Protein AF-A0A7G5GYI4-F1 (afdb_monomer_lite)

Structure (mmCIF, N/CA/C/O backbone):
data_AF-A0A7G5GYI4-F1
#
_entry.id   AF-A0A7G5GYI4-F1
#
loop_
_atom_site.group_PDB
_atom_site.id
_atom_site.type_symbol
_atom_site.label_atom_id
_atom_site.label_alt_id
_atom_site.label_comp_id
_atom_site.label_asym_id
_atom_site.label_entity_id
_atom_site.label_seq_id
_atom_site.pdbx_PDB_ins_code
_atom_site.Cartn_x
_atom_site.Cartn_y
_atom_site.Cartn_z
_atom_site.occupancy
_atom_site.B_iso_or_equiv
_atom_site.auth_seq_id
_atom_site.auth_comp_id
_atom_site.auth_asym_id
_atom_site.auth_atom_id
_atom_site.pdbx_PDB_model_num
ATOM 1 N N . MET A 1 1 ? 13.236 2.019 -34.590 1.00 61.53 1 MET A N 1
ATOM 2 C CA . MET A 1 1 ? 13.587 2.088 -33.157 1.00 61.53 1 MET A CA 1
ATOM 3 C C . MET A 1 1 ? 14.753 1.147 -32.918 1.00 61.53 1 MET A C 1
ATOM 5 O O . MET A 1 1 ? 14.650 -0.013 -33.295 1.00 61.53 1 MET A O 1
ATOM 9 N N . GLY A 1 2 ? 15.881 1.668 -32.429 1.00 81.50 2 GLY A N 1
ATOM 10 C CA . GLY A 1 2 ? 17.090 0.883 -32.149 1.00 81.50 2 GLY A CA 1
ATOM 11 C C . GLY A 1 2 ? 17.041 0.221 -30.770 1.00 81.50 2 GLY A C 1
ATOM 12 O O . GLY A 1 2 ? 16.272 0.642 -29.907 1.00 81.50 2 GLY A O 1
ATOM 13 N N . ILE A 1 3 ? 17.876 -0.801 -30.559 1.00 80.56 3 ILE A N 1
ATOM 14 C CA . ILE A 1 3 ? 17.931 -1.596 -29.316 1.00 80.56 3 ILE A CA 1
ATOM 15 C C . ILE A 1 3 ? 18.180 -0.708 -28.081 1.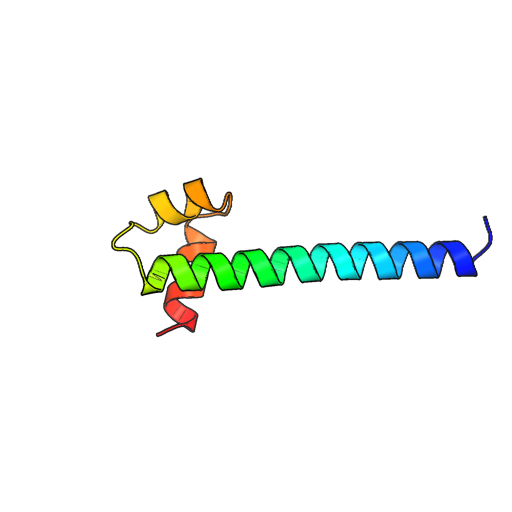00 80.56 3 ILE A C 1
ATOM 17 O O . ILE A 1 3 ? 17.630 -0.964 -27.015 1.00 80.56 3 ILE A O 1
ATOM 21 N N . GLU A 1 4 ? 18.935 0.380 -28.230 1.00 75.81 4 GLU A N 1
ATOM 22 C CA . GLU A 1 4 ? 19.232 1.321 -27.142 1.00 75.81 4 GLU A CA 1
ATOM 23 C C . GLU A 1 4 ? 17.993 2.079 -26.646 1.00 75.81 4 GLU A C 1
ATOM 25 O O . GLU A 1 4 ? 17.783 2.183 -25.439 1.00 75.81 4 GLU A O 1
ATOM 30 N N . GLN A 1 5 ? 17.129 2.551 -27.555 1.00 76.44 5 GLN A N 1
ATOM 31 C CA . GLN A 1 5 ? 15.874 3.221 -27.182 1.00 76.44 5 GLN A CA 1
ATOM 32 C C . GLN A 1 5 ? 14.940 2.254 -26.449 1.00 76.44 5 GLN A C 1
ATOM 34 O O . GLN A 1 5 ? 14.376 2.607 -25.418 1.00 76.44 5 GLN A O 1
ATOM 39 N N . PHE A 1 6 ? 14.873 1.003 -26.912 1.00 75.88 6 PHE A N 1
ATOM 40 C CA . PHE A 1 6 ? 14.078 -0.042 -26.269 1.00 75.88 6 PHE A CA 1
ATOM 41 C C . PHE A 1 6 ? 14.554 -0.357 -24.838 1.00 75.88 6 PHE A C 1
ATOM 43 O O . PHE A 1 6 ? 13.738 -0.521 -23.929 1.00 75.88 6 PHE A O 1
ATOM 50 N N . LEU A 1 7 ? 15.872 -0.415 -24.608 1.00 74.69 7 LEU A N 1
ATOM 51 C CA . LEU A 1 7 ? 16.441 -0.634 -23.273 1.00 74.69 7 LEU A CA 1
ATOM 52 C C . LEU A 1 7 ? 16.168 0.548 -22.328 1.00 74.69 7 LEU A C 1
ATOM 54 O O . LEU A 1 7 ? 15.816 0.330 -21.168 1.00 74.69 7 LEU A O 1
ATOM 58 N N . LEU A 1 8 ? 16.273 1.782 -22.829 1.00 75.38 8 LEU A N 1
ATOM 59 C CA . LEU A 1 8 ? 15.955 3.003 -22.082 1.00 75.38 8 LEU A CA 1
ATOM 60 C C . LEU A 1 8 ? 14.474 3.077 -21.690 1.00 75.38 8 LEU A C 1
ATOM 62 O O . LEU A 1 8 ? 14.162 3.336 -20.528 1.00 75.38 8 LEU A O 1
ATOM 66 N N . GLU A 1 9 ? 13.558 2.802 -22.620 1.00 79.69 9 GLU A N 1
ATOM 67 C CA . GLU A 1 9 ? 12.116 2.785 -22.348 1.00 79.69 9 GLU A CA 1
ATOM 68 C C . GLU A 1 9 ? 11.740 1.709 -21.323 1.00 79.69 9 GLU A C 1
ATOM 70 O O . GLU A 1 9 ? 10.925 1.951 -20.428 1.00 79.69 9 GLU A O 1
ATOM 75 N N . ARG A 1 10 ? 12.361 0.526 -21.410 1.00 77.50 10 ARG A N 1
ATOM 76 C CA . ARG A 1 10 ? 12.158 -0.549 -20.433 1.00 77.50 10 ARG A CA 1
ATOM 77 C C . ARG A 1 10 ? 12.627 -0.137 -19.038 1.00 77.50 10 ARG A C 1
ATOM 79 O O . ARG A 1 10 ? 11.885 -0.337 -18.078 1.00 77.50 10 ARG A O 1
ATOM 86 N N . ALA A 1 11 ? 13.820 0.445 -18.925 1.00 74.50 11 ALA A N 1
ATOM 87 C CA . ALA A 1 11 ? 14.361 0.899 -17.647 1.00 74.50 11 ALA A CA 1
ATOM 88 C C . ALA A 1 11 ? 13.498 2.008 -17.021 1.00 74.50 11 ALA A C 1
ATOM 90 O O . ALA A 1 11 ? 13.228 1.973 -15.821 1.00 74.50 11 ALA A O 1
ATOM 91 N N . GLN A 1 12 ? 13.004 2.952 -17.830 1.00 77.50 12 GLN A N 1
ATOM 92 C CA . GLN A 1 12 ? 12.099 4.003 -17.356 1.00 77.50 12 GLN A CA 1
ATOM 93 C C . GLN A 1 12 ? 10.777 3.434 -16.836 1.00 77.50 12 GLN A C 1
ATOM 95 O O . GLN A 1 12 ? 10.364 3.790 -15.735 1.00 77.50 12 GLN A O 1
ATOM 100 N N . LYS A 1 13 ? 10.136 2.517 -17.575 1.00 77.81 13 LYS A N 1
ATOM 101 C CA . LYS A 1 13 ? 8.890 1.871 -17.125 1.00 77.81 13 LYS A CA 1
ATOM 102 C C . LYS A 1 13 ? 9.079 1.133 -15.802 1.00 77.81 13 LYS A C 1
ATOM 104 O O . LYS A 1 13 ? 8.312 1.363 -14.874 1.00 77.81 13 LYS A O 1
ATOM 109 N N . GLN A 1 14 ? 10.149 0.347 -15.683 1.00 75.88 14 GLN A N 1
ATOM 110 C CA . GLN A 1 14 ? 10.473 -0.364 -14.443 1.00 75.88 14 GLN A CA 1
ATOM 111 C C . GLN A 1 14 ? 10.744 0.592 -13.273 1.00 75.88 14 GLN A C 1
ATOM 113 O O . GLN A 1 14 ? 10.320 0.331 -12.149 1.00 75.88 14 GLN A O 1
ATOM 118 N N . GLY A 1 15 ? 11.429 1.712 -13.526 1.00 71.31 15 GLY A N 1
ATOM 119 C CA . GLY A 1 15 ? 11.666 2.745 -12.518 1.00 71.31 15 GLY A CA 1
ATOM 120 C C . GLY A 1 15 ? 10.373 3.404 -12.034 1.00 71.31 15 GLY A C 1
ATOM 121 O O . GLY A 1 15 ? 10.193 3.589 -10.831 1.00 71.31 15 GLY A O 1
ATOM 122 N N . ILE A 1 16 ? 9.450 3.704 -12.953 1.00 78.56 16 ILE A N 1
ATOM 123 C CA . ILE A 1 16 ? 8.134 4.272 -12.632 1.00 78.56 16 ILE A CA 1
ATOM 124 C C . ILE A 1 16 ? 7.304 3.277 -11.814 1.00 78.56 16 ILE A C 1
ATOM 126 O O . ILE A 1 16 ? 6.785 3.648 -10.764 1.00 78.56 16 ILE A O 1
ATOM 130 N N . GLU A 1 17 ? 7.222 2.014 -12.240 1.00 77.81 17 GLU A N 1
ATOM 131 C CA . GLU A 1 17 ? 6.494 0.963 -11.515 1.00 77.81 17 GLU A CA 1
ATOM 132 C C . GLU A 1 17 ? 7.051 0.764 -10.101 1.00 77.81 17 GLU A C 1
ATOM 134 O O . GLU A 1 17 ? 6.294 0.717 -9.129 1.00 77.81 17 GLU A O 1
ATOM 139 N N . LYS A 1 18 ? 8.381 0.721 -9.962 1.00 78.88 18 LYS A N 1
ATOM 140 C CA . LYS A 1 18 ? 9.038 0.613 -8.657 1.00 78.88 18 LYS A CA 1
ATOM 141 C C . LYS A 1 18 ? 8.719 1.813 -7.762 1.00 78.88 18 LYS A C 1
ATOM 143 O O . LYS A 1 18 ? 8.347 1.623 -6.608 1.00 78.88 18 LYS A O 1
ATOM 148 N N . GLY A 1 19 ? 8.803 3.029 -8.299 1.00 78.12 19 GLY A N 1
ATOM 149 C CA . GLY A 1 19 ? 8.506 4.252 -7.552 1.00 78.12 19 GLY A CA 1
ATOM 150 C C . GLY A 1 19 ? 7.042 4.358 -7.116 1.00 78.12 19 GLY A C 1
ATOM 151 O O . GLY A 1 19 ? 6.764 4.838 -6.017 1.00 78.12 19 GLY A O 1
ATOM 152 N N . ILE A 1 20 ? 6.100 3.885 -7.939 1.00 82.56 20 ILE A N 1
ATOM 153 C CA . ILE A 1 20 ? 4.681 3.795 -7.566 1.00 82.56 20 ILE A CA 1
ATOM 154 C C . ILE A 1 20 ? 4.512 2.815 -6.402 1.00 82.56 20 ILE A C 1
ATOM 156 O O . ILE A 1 20 ? 3.908 3.176 -5.397 1.00 82.56 20 ILE A O 1
ATOM 160 N N . ASN A 1 21 ? 5.106 1.622 -6.490 1.00 84.50 21 ASN A N 1
ATOM 161 C CA . ASN A 1 21 ? 5.003 0.610 -5.436 1.00 84.50 21 ASN A CA 1
ATOM 162 C C . ASN A 1 21 ? 5.600 1.084 -4.102 1.00 84.50 21 ASN A C 1
ATOM 164 O O . ASN A 1 21 ? 4.991 0.883 -3.052 1.00 84.50 21 ASN A O 1
ATOM 168 N N . GLU A 1 22 ? 6.757 1.752 -4.131 1.00 87.81 22 GLU A N 1
ATOM 169 C CA . GLU A 1 22 ? 7.394 2.310 -2.930 1.00 87.81 22 GLU A CA 1
ATOM 170 C C . GLU A 1 22 ? 6.531 3.398 -2.276 1.00 87.81 22 GLU A C 1
ATOM 172 O O . GLU A 1 22 ? 6.349 3.390 -1.057 1.00 87.81 22 GLU A O 1
ATOM 177 N N . LYS A 1 23 ? 5.942 4.302 -3.072 1.00 87.88 23 LYS A N 1
ATOM 178 C CA . LYS A 1 23 ? 5.021 5.327 -2.556 1.00 87.88 23 LYS A CA 1
ATOM 179 C C . LYS A 1 23 ? 3.751 4.717 -1.978 1.00 87.88 23 LYS A C 1
ATOM 181 O O . LYS A 1 23 ? 3.320 5.141 -0.911 1.00 87.88 23 LYS A O 1
ATOM 186 N N . THR A 1 24 ? 3.178 3.719 -2.647 1.00 89.81 24 THR A N 1
ATOM 187 C CA . THR A 1 24 ? 1.999 2.987 -2.167 1.00 89.81 24 THR A CA 1
ATOM 188 C C . THR A 1 24 ? 2.278 2.317 -0.824 1.00 89.81 24 THR A C 1
ATOM 190 O O . THR A 1 24 ? 1.472 2.432 0.100 1.00 89.81 24 THR A O 1
ATOM 193 N N . LEU A 1 25 ? 3.440 1.672 -0.677 1.00 90.75 25 LEU A N 1
ATOM 194 C CA . LEU A 1 25 ? 3.860 1.056 0.580 1.00 90.75 25 LEU A CA 1
ATOM 195 C C . LEU A 1 25 ? 4.028 2.098 1.692 1.00 90.75 25 LEU A C 1
ATOM 197 O O . LEU A 1 25 ? 3.433 1.947 2.757 1.00 90.75 25 LEU A O 1
ATOM 201 N N . ALA A 1 26 ? 4.791 3.164 1.437 1.00 91.12 26 ALA A N 1
ATOM 202 C CA . ALA A 1 26 ? 5.036 4.218 2.419 1.00 91.12 26 ALA A CA 1
ATOM 203 C C . ALA A 1 26 ? 3.728 4.886 2.866 1.00 91.12 26 ALA A C 1
ATOM 205 O O . ALA A 1 26 ? 3.496 5.066 4.058 1.00 91.12 26 ALA A O 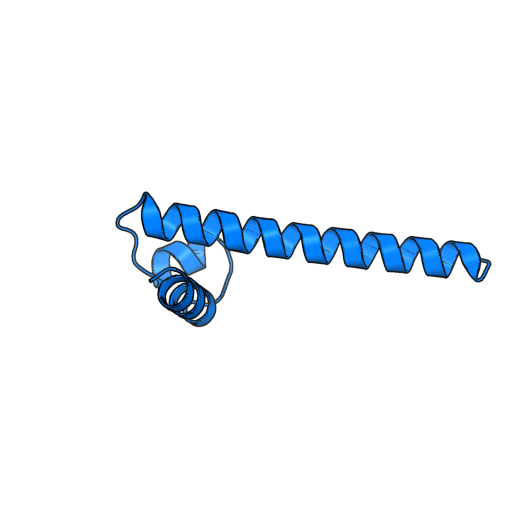1
ATOM 206 N N . PHE A 1 27 ? 2.835 5.181 1.921 1.00 92.81 27 PHE A N 1
ATOM 207 C CA . PHE A 1 27 ? 1.538 5.775 2.220 1.00 92.81 27 PHE A CA 1
ATOM 208 C C . PHE A 1 27 ? 0.644 4.829 3.037 1.00 92.81 27 PHE A C 1
ATOM 210 O O . PHE A 1 27 ? 0.047 5.253 4.025 1.00 92.81 27 PHE A O 1
ATOM 217 N N . THR A 1 28 ? 0.618 3.534 2.700 1.00 92.00 28 THR A N 1
ATOM 218 C CA . THR A 1 28 ? -0.097 2.510 3.486 1.00 92.00 28 THR A CA 1
ATOM 219 C C . THR A 1 28 ? 0.443 2.437 4.919 1.00 92.00 28 THR A C 1
ATOM 221 O O . THR A 1 28 ? -0.335 2.401 5.869 1.00 92.00 28 THR A O 1
ATOM 224 N N . GLN A 1 29 ? 1.768 2.476 5.098 1.00 92.19 29 GLN A N 1
ATOM 225 C CA . GLN A 1 29 ? 2.407 2.489 6.419 1.00 92.19 29 GLN A CA 1
ATOM 226 C C . GLN A 1 29 ? 2.053 3.741 7.230 1.00 92.19 29 GLN A C 1
ATOM 228 O O . GLN A 1 29 ? 1.773 3.627 8.423 1.00 92.19 29 GLN A O 1
ATOM 233 N N . THR A 1 30 ? 2.036 4.919 6.600 1.00 93.38 30 THR A N 1
ATOM 234 C CA . THR A 1 30 ? 1.603 6.168 7.241 1.00 93.38 30 THR A CA 1
ATOM 235 C C . THR A 1 30 ? 0.162 6.057 7.724 1.00 93.38 30 THR A C 1
ATOM 237 O O . THR A 1 30 ? -0.109 6.351 8.883 1.00 93.38 30 THR A O 1
ATOM 240 N N . LEU A 1 31 ? -0.752 5.553 6.888 1.00 91.62 31 LEU A N 1
ATOM 241 C CA . LEU A 1 31 ? -2.154 5.382 7.275 1.00 91.62 31 LEU A CA 1
ATOM 242 C C . LEU A 1 31 ? -2.316 4.414 8.452 1.00 91.62 31 LEU A C 1
ATOM 244 O O . LEU A 1 31 ? -3.053 4.721 9.384 1.00 91.62 31 LEU A O 1
ATOM 248 N N . ILE A 1 32 ? -1.589 3.293 8.459 1.00 91.00 32 ILE A N 1
ATOM 249 C CA . ILE A 1 32 ? -1.609 2.330 9.575 1.00 91.00 32 ILE A CA 1
ATOM 250 C C . ILE A 1 32 ? -1.118 2.968 10.887 1.00 91.00 32 ILE A C 1
ATOM 252 O O . ILE A 1 32 ? -1.602 2.606 11.957 1.00 91.00 32 ILE A O 1
ATOM 256 N N . ARG A 1 33 ? -0.145 3.887 10.827 1.00 89.62 33 ARG A N 1
ATOM 257 C CA . ARG A 1 33 ? 0.468 4.506 12.016 1.00 89.62 33 ARG A CA 1
ATOM 258 C C . ARG A 1 33 ? -0.287 5.724 12.535 1.00 89.62 33 ARG A C 1
ATOM 260 O O . ARG A 1 33 ? -0.355 5.918 13.744 1.00 89.62 33 ARG A O 1
ATOM 267 N N . GLU A 1 34 ? -0.789 6.562 11.637 1.00 91.94 34 GLU A N 1
ATOM 268 C CA . GLU A 1 34 ? 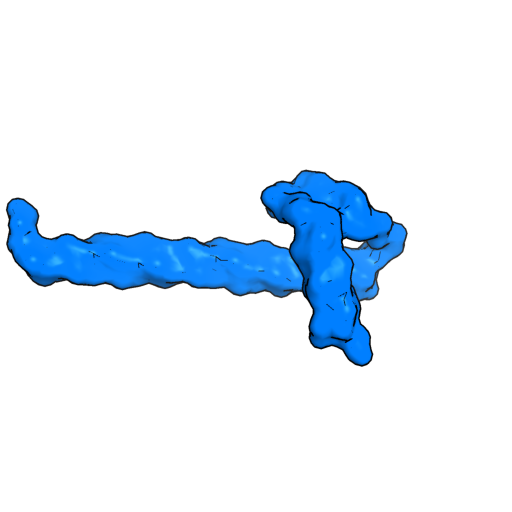-1.314 7.890 11.977 1.00 91.94 34 GLU A CA 1
ATOM 269 C C . GLU A 1 34 ? -2.843 7.939 12.041 1.00 91.94 34 GLU A C 1
ATOM 271 O O . GLU A 1 34 ? -3.405 8.911 12.543 1.00 91.94 34 GLU A O 1
ATOM 276 N N . THR A 1 35 ? -3.534 6.903 11.558 1.00 91.94 35 THR A N 1
ATOM 277 C CA . THR A 1 35 ? -5.001 6.856 11.538 1.00 91.94 35 THR A CA 1
ATOM 278 C C . THR A 1 35 ? -5.536 5.648 12.300 1.00 91.94 35 THR A C 1
ATOM 280 O O . THR A 1 35 ? -4.854 4.642 12.465 1.00 91.94 35 THR A O 1
ATOM 283 N N . ALA A 1 36 ? -6.791 5.735 12.746 1.00 91.12 36 ALA A N 1
ATOM 284 C CA . ALA A 1 36 ? -7.517 4.621 13.360 1.00 91.12 36 ALA A CA 1
ATOM 285 C C . ALA A 1 36 ? -8.338 3.814 12.333 1.00 91.12 36 ALA A C 1
ATOM 287 O O . ALA A 1 36 ? -9.284 3.122 12.709 1.00 91.12 36 ALA A O 1
ATOM 288 N N . PHE A 1 37 ? -8.023 3.941 11.039 1.00 92.75 37 PHE A N 1
ATOM 289 C CA . PHE A 1 37 ? -8.757 3.259 9.979 1.00 92.75 37 PHE A CA 1
ATOM 290 C C . PHE A 1 37 ? -8.562 1.744 10.031 1.00 92.75 37 PHE A C 1
ATOM 292 O O . PHE A 1 37 ? -7.496 1.219 10.359 1.00 92.75 37 PHE A O 1
ATOM 299 N N . THR A 1 38 ? -9.623 1.036 9.666 1.00 93.06 38 THR A N 1
ATOM 300 C CA . THR A 1 38 ? -9.607 -0.411 9.458 1.00 93.06 38 THR A CA 1
ATOM 301 C C . THR A 1 38 ? -8.830 -0.768 8.189 1.00 93.06 38 THR A C 1
ATOM 303 O O . THR A 1 38 ? -8.684 0.050 7.277 1.00 93.06 38 THR A O 1
ATOM 306 N N . ALA A 1 39 ? -8.347 -2.010 8.090 1.00 90.25 39 ALA A N 1
ATOM 307 C CA . ALA A 1 39 ? -7.610 -2.465 6.910 1.00 90.25 39 ALA A CA 1
ATOM 308 C C . ALA A 1 39 ? -8.432 -2.325 5.612 1.00 90.25 39 ALA A C 1
ATOM 310 O O . ALA A 1 39 ? -7.883 -1.935 4.583 1.00 90.25 39 ALA A O 1
ATOM 311 N N . ASP A 1 40 ? -9.751 -2.544 5.671 1.00 94.31 40 ASP A N 1
ATOM 312 C CA . ASP A 1 40 ? -10.685 -2.324 4.559 1.00 94.31 40 ASP A CA 1
ATOM 313 C C . ASP A 1 40 ? -10.795 -0.855 4.123 1.00 94.31 40 ASP A C 1
ATOM 315 O O . ASP A 1 40 ? -10.938 -0.549 2.937 1.00 94.31 40 ASP A O 1
ATOM 319 N N . GLU A 1 41 ? -10.751 0.090 5.061 1.00 93.94 41 GLU A N 1
ATOM 320 C CA . GLU A 1 41 ? -10.764 1.524 4.747 1.00 93.94 41 GLU A CA 1
ATOM 321 C C . GLU A 1 41 ? -9.454 1.961 4.100 1.00 93.94 41 GLU A C 1
ATOM 323 O O . GLU A 1 41 ? -9.479 2.621 3.061 1.00 93.94 41 GLU A O 1
ATOM 328 N N . ILE A 1 42 ? -8.320 1.524 4.651 1.00 92.56 42 ILE A N 1
ATOM 329 C CA . ILE A 1 42 ? -6.996 1.810 4.091 1.00 92.56 42 ILE A CA 1
ATOM 330 C C . ILE A 1 42 ? -6.874 1.212 2.683 1.00 92.56 42 ILE A C 1
ATOM 332 O O . ILE A 1 42 ? -6.465 1.905 1.754 1.00 92.56 42 ILE A O 1
ATOM 336 N N . ALA A 1 43 ? -7.304 -0.036 2.488 1.00 92.81 43 ALA A N 1
ATOM 337 C CA . ALA A 1 43 ? -7.302 -0.702 1.187 1.00 92.81 43 ALA A CA 1
ATOM 338 C C . ALA A 1 43 ? -8.088 0.091 0.130 1.00 92.81 43 ALA A C 1
ATOM 340 O O . ALA A 1 43 ? -7.598 0.304 -0.981 1.00 92.81 43 ALA A O 1
ATOM 341 N N . ARG A 1 44 ? -9.274 0.603 0.491 1.00 93.81 44 ARG A N 1
ATOM 342 C CA . ARG A 1 44 ? -10.099 1.442 -0.395 1.00 93.81 44 ARG A CA 1
ATOM 343 C C . ARG A 1 44 ? -9.466 2.798 -0.702 1.00 93.81 44 ARG A C 1
ATOM 345 O O . ARG A 1 44 ? -9.551 3.240 -1.842 1.00 93.81 44 ARG A O 1
ATOM 352 N N . LEU A 1 45 ? -8.840 3.448 0.281 1.00 90.25 45 LEU A N 1
ATOM 353 C CA . LEU A 1 45 ? -8.195 4.756 0.104 1.00 90.25 45 LEU A CA 1
ATOM 354 C C . LEU A 1 45 ? -6.954 4.679 -0.788 1.00 90.25 45 LEU A C 1
ATOM 356 O O . LEU A 1 45 ? -6.711 5.575 -1.592 1.00 90.25 45 LEU A O 1
ATOM 360 N N . VAL A 1 46 ? -6.169 3.613 -0.636 1.00 90.50 46 VAL A N 1
ATOM 361 C CA . VAL A 1 46 ? -4.914 3.423 -1.372 1.00 90.50 46 VAL A CA 1
ATOM 362 C C . VAL A 1 46 ? -5.145 2.715 -2.718 1.00 90.50 46 VAL A C 1
ATOM 364 O O . VAL A 1 46 ? -4.333 2.847 -3.630 1.00 90.50 46 VAL A O 1
ATOM 367 N N . GLY A 1 47 ? -6.259 1.994 -2.875 1.00 91.69 47 GLY A N 1
ATOM 368 C CA . GLY A 1 47 ? -6.567 1.222 -4.083 1.00 91.69 47 GLY A CA 1
ATOM 369 C C . GLY A 1 47 ? -5.812 -0.109 -4.160 1.00 91.69 47 GLY A C 1
ATOM 370 O O . GLY A 1 47 ? -5.442 -0.550 -5.246 1.00 91.69 47 GLY A O 1
ATOM 371 N N . VAL A 1 48 ? -5.563 -0.741 -3.012 1.00 92.06 48 VAL A N 1
ATOM 372 C CA . VAL A 1 48 ? -4.848 -2.025 -2.878 1.00 92.06 48 VAL A CA 1
ATOM 373 C C . VAL A 1 48 ? -5.744 -3.078 -2.227 1.00 92.06 48 VAL A C 1
ATOM 375 O O . VAL A 1 48 ? -6.837 -2.773 -1.757 1.00 92.06 48 VAL A O 1
ATOM 378 N N . SER A 1 49 ? -5.307 -4.338 -2.194 1.00 93.75 49 SER A N 1
ATOM 379 C CA . SER A 1 49 ? -6.054 -5.388 -1.500 1.00 93.75 49 SER A CA 1
ATOM 380 C C . SER A 1 49 ? -5.942 -5.253 0.021 1.00 93.75 49 SER A C 1
ATOM 382 O O . SER A 1 49 ? -4.919 -4.826 0.554 1.00 93.75 49 SER A O 1
ATOM 384 N N . VAL A 1 50 ? -6.970 -5.708 0.738 1.00 93.62 50 VAL A N 1
ATOM 385 C CA . VAL A 1 50 ? -6.942 -5.792 2.210 1.00 93.62 50 VAL A CA 1
ATOM 386 C C . VAL A 1 50 ? -5.795 -6.687 2.686 1.00 93.62 50 VAL A C 1
ATOM 388 O O . VAL A 1 50 ? -5.113 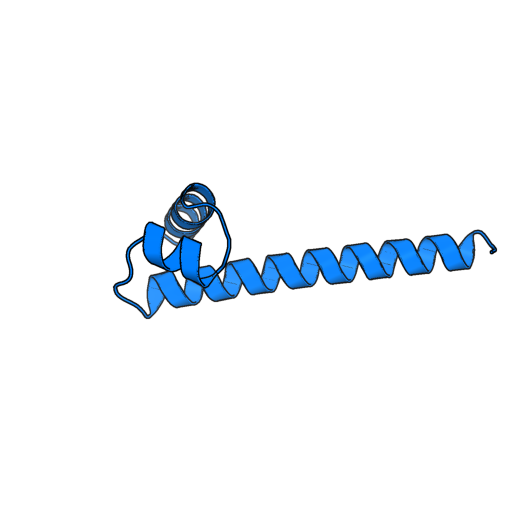-6.359 3.651 1.00 93.62 50 VAL A O 1
ATOM 391 N N . THR A 1 51 ? -5.515 -7.772 1.958 1.00 93.31 51 THR A N 1
ATOM 392 C CA . THR A 1 51 ? -4.383 -8.667 2.241 1.00 93.31 51 THR A CA 1
ATOM 393 C C . THR A 1 51 ? -3.040 -7.944 2.213 1.00 93.31 51 THR A C 1
ATOM 395 O O . THR A 1 51 ? -2.221 -8.169 3.095 1.00 93.31 51 THR A O 1
ATOM 398 N N . PHE A 1 52 ? -2.836 -7.030 1.260 1.00 92.12 52 PHE A N 1
ATOM 399 C CA . PHE A 1 52 ? -1.621 -6.223 1.196 1.00 92.12 52 PHE A CA 1
ATOM 400 C C . PHE A 1 52 ? -1.490 -5.329 2.433 1.00 92.12 52 PHE A C 1
ATOM 402 O O . PHE A 1 52 ? -0.418 -5.252 3.022 1.00 92.12 52 PHE A O 1
ATOM 409 N N . VAL A 1 53 ? -2.579 -4.689 2.868 1.00 92.25 53 VAL A N 1
ATOM 410 C CA . VAL A 1 53 ? -2.570 -3.839 4.070 1.00 92.25 53 VAL A CA 1
ATOM 411 C C . VAL A 1 53 ? -2.231 -4.651 5.324 1.00 92.25 53 VAL A C 1
ATOM 413 O O . VAL A 1 53 ? -1.413 -4.215 6.134 1.00 92.25 53 VAL A O 1
ATOM 416 N N . GLU A 1 54 ? -2.808 -5.845 5.473 1.00 93.12 54 GLU A N 1
ATOM 417 C CA . GLU A 1 54 ? -2.514 -6.759 6.585 1.00 93.12 54 GLU A CA 1
ATOM 418 C C . GLU A 1 54 ? -1.059 -7.254 6.573 1.00 93.12 54 GLU A C 1
ATOM 420 O O . GLU A 1 54 ? -0.411 -7.299 7.622 1.00 93.12 54 GLU A O 1
ATOM 425 N N . ASP A 1 55 ? -0.504 -7.565 5.400 1.00 92.19 55 ASP A N 1
ATOM 426 C CA . ASP A 1 55 ? 0.907 -7.941 5.263 1.00 92.19 55 ASP A CA 1
ATOM 427 C C . ASP A 1 55 ? 1.834 -6.782 5.652 1.00 92.19 55 ASP A C 1
ATOM 429 O O . ASP A 1 55 ? 2.771 -6.970 6.430 1.00 92.19 55 ASP A O 1
ATOM 433 N 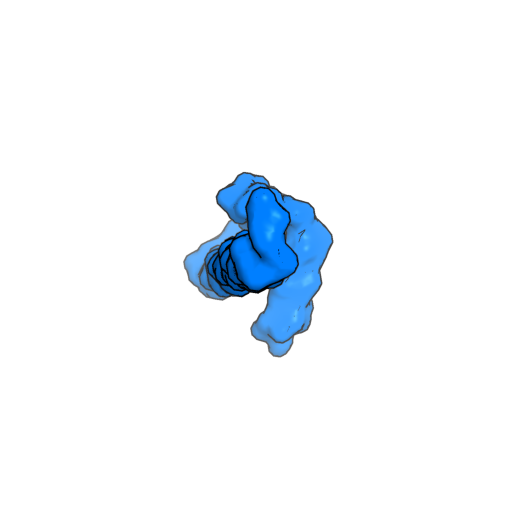N . VAL A 1 56 ? 1.533 -5.560 5.199 1.00 90.12 56 VAL A N 1
ATOM 434 C CA . VAL A 1 56 ? 2.287 -4.354 5.578 1.00 90.12 56 VAL A CA 1
ATOM 435 C C . VAL A 1 56 ? 2.221 -4.115 7.085 1.00 90.12 56 VAL A C 1
ATOM 437 O O . VAL A 1 56 ? 3.241 -3.812 7.704 1.00 90.12 56 VAL A O 1
ATOM 440 N N . LYS A 1 57 ? 1.047 -4.290 7.698 1.00 88.75 57 LYS A N 1
ATOM 441 C CA . LYS A 1 5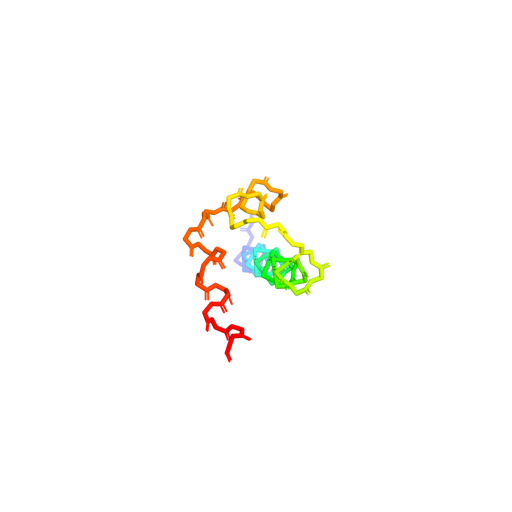7 ? 0.856 -4.165 9.148 1.00 88.75 57 LYS A CA 1
ATOM 442 C C . LYS A 1 57 ? 1.677 -5.198 9.923 1.00 88.75 57 LYS A C 1
ATOM 444 O O . LYS A 1 57 ? 2.291 -4.856 10.934 1.00 88.75 57 LYS A O 1
ATOM 449 N N . ARG A 1 58 ? 1.738 -6.437 9.428 1.00 89.12 58 ARG A N 1
ATOM 450 C CA . ARG A 1 58 ? 2.545 -7.521 10.007 1.00 89.12 58 ARG A CA 1
ATOM 451 C C . ARG A 1 58 ? 4.042 -7.247 9.896 1.00 89.12 58 ARG A C 1
ATOM 453 O O . ARG A 1 58 ? 4.764 -7.527 10.839 1.00 89.12 58 ARG A O 1
ATOM 460 N N . SER A 1 59 ? 4.508 -6.707 8.770 1.00 81.62 59 SER A N 1
ATOM 461 C CA . SER A 1 59 ? 5.921 -6.349 8.571 1.00 81.62 59 SER A CA 1
ATOM 462 C C . SER A 1 59 ? 6.352 -5.078 9.311 1.00 81.62 59 SER A C 1
ATOM 464 O O . SER A 1 59 ? 7.549 -4.847 9.461 1.00 81.62 59 SER A O 1
ATOM 466 N N . ALA A 1 60 ? 5.404 -4.235 9.727 1.00 70.12 60 ALA A N 1
ATOM 467 C CA . ALA A 1 60 ? 5.661 -3.002 10.471 1.00 70.12 60 ALA A CA 1
ATOM 468 C C . ALA A 1 60 ? 5.593 -3.168 12.003 1.00 70.12 60 ALA A C 1
ATOM 470 O O . ALA A 1 60 ? 5.914 -2.206 12.708 1.00 70.12 60 ALA A O 1
ATOM 471 N N . SER A 1 61 ? 5.146 -4.340 12.479 1.00 56.97 61 SER A N 1
ATOM 472 C CA . SER A 1 61 ? 5.113 -4.757 13.893 1.00 56.97 61 SER A CA 1
ATOM 473 C C . SER A 1 61 ? 6.433 -5.406 14.298 1.00 56.97 61 SER A C 1
ATOM 475 O O . SER A 1 61 ? 6.875 -5.150 15.437 1.00 56.97 61 SER A O 1
#

Organism: NCBI:txid2710596

Sequence (61 aa):
MGIEQFLLERAQKQGIEKGINEKTLAFTQTLIRETAFTADEIARLVGVSVTFVEDVKRSAS

pLDDT: mean 85.52, std 8.61, range [56.97, 94.31]

Foldseek 3Di:
DDPVVVVVVVVVVVVVVVVLVVVLLVQLLCCVPVHPDDLVVSCVVSVHDSVVSVVSVVVVD

Radius of gyration: 15.83 Å; chains: 1; bounding box: 30×17×47 Å

Secondary structure (DSSP, 8-state):
--HHHHHHHHHHHHHHHHHHHHHHHHHHHHHHHH----HHHHHHHHTS-HHHHHHHHHHT-